Protein AF-A0A261Q941-F1 (afdb_monomer)

Foldseek 3Di:
DPDLDDLVPDDLVRLVVVLVVVVVVVVVLVVVLVVLLVVQVVCCVPPHNPSNVVSVVVSVVVVVVVVVSSVVSVVVNVVVVVVD

Solvent-accessible surface area (backbone atoms only — not comparable to full-atom values): 4885 Å² total; per-residue (Å²): 135,85,80,78,80,68,65,85,82,50,54,75,70,54,49,54,52,49,50,53,52,52,57,58,46,50,55,57,52,50,52,54,52,53,52,51,49,52,52,24,56,54,38,34,78,75,77,44,66,63,65,35,53,54,51,52,54,53,51,49,57,54,52,56,56,54,50,52,58,53,49,54,50,52,50,54,55,49,58,64,61,74,76,110

Secondary structure (DSSP, 8-state):
------STTS-HHHHHHHHHHHHHHHHHHHHHHHHHHHHHHHHHHHH-THHHHHHHHHHHHHHHHHHHHHHHHHHHHHHHHTT-

Mean predicted aligned error: 10.0 Å

Structure (mmCIF, N/CA/C/O backbone):
data_AF-A0A261Q941-F1
#
_entry.id   AF-A0A261Q941-F1
#
loop_
_atom_site.group_PDB
_atom_site.id
_atom_site.type_symbol
_atom_site.label_atom_id
_atom_site.label_alt_id
_atom_site.label_comp_id
_atom_site.label_asym_id
_atom_site.label_entity_id
_atom_site.label_seq_id
_atom_site.pdbx_PDB_ins_code
_atom_site.Cartn_x
_atom_site.Cartn_y
_atom_site.Cartn_z
_atom_site.occupancy
_atom_site.B_iso_or_equiv
_atom_site.auth_seq_id
_atom_site.auth_comp_id
_atom_site.auth_asym_id
_atom_site.auth_atom_id
_atom_site.pdbx_PDB_model_num
ATOM 1 N N . MET A 1 1 ? -14.786 -16.811 -7.073 1.00 35.47 1 MET A N 1
ATOM 2 C CA . MET A 1 1 ? -15.706 -15.865 -6.411 1.00 35.47 1 MET A CA 1
ATOM 3 C C . MET A 1 1 ? -14.978 -15.281 -5.211 1.00 35.47 1 MET A C 1
ATOM 5 O O . MET A 1 1 ? -14.797 -15.997 -4.237 1.00 35.47 1 MET A O 1
ATOM 9 N N . LEU A 1 2 ? -14.435 -14.062 -5.312 1.00 42.88 2 LEU A N 1
ATOM 10 C CA . LEU A 1 2 ? -13.863 -13.390 -4.138 1.00 42.88 2 LEU A CA 1
ATOM 11 C C . LEU A 1 2 ? -15.035 -12.783 -3.366 1.00 42.88 2 LEU A C 1
ATOM 13 O O . LEU A 1 2 ? -15.740 -11.938 -3.908 1.00 42.88 2 LEU A O 1
ATOM 17 N N . SER A 1 3 ? -15.274 -13.303 -2.164 1.00 49.88 3 SER A N 1
ATOM 18 C CA . SER A 1 3 ? -16.347 -12.884 -1.263 1.00 49.88 3 SER A CA 1
ATOM 19 C C . SER A 1 3 ? -16.255 -11.378 -1.005 1.00 49.88 3 SER A C 1
ATOM 21 O O . SER A 1 3 ? -15.274 -10.922 -0.416 1.00 49.88 3 SER A O 1
ATOM 23 N N . SER A 1 4 ? -17.238 -10.607 -1.477 1.00 61.50 4 SER A N 1
ATOM 24 C CA . SER A 1 4 ? -17.398 -9.200 -1.111 1.00 61.50 4 SER A CA 1
ATOM 25 C C . SER A 1 4 ? -17.661 -9.143 0.387 1.00 61.50 4 SER A C 1
ATOM 27 O O . SER A 1 4 ? -18.653 -9.702 0.860 1.00 61.50 4 SER A O 1
ATOM 29 N N . LYS A 1 5 ? -16.751 -8.529 1.140 1.00 69.38 5 LYS A N 1
ATOM 30 C CA . LYS A 1 5 ? -16.865 -8.464 2.595 1.00 69.38 5 LYS A CA 1
ATOM 31 C C . LYS A 1 5 ? -18.102 -7.643 2.964 1.00 69.38 5 LYS A C 1
ATOM 33 O O . LYS A 1 5 ? -18.177 -6.469 2.611 1.00 69.38 5 LYS A O 1
ATOM 38 N N . ASP A 1 6 ? -19.066 -8.261 3.641 1.00 78.31 6 ASP A N 1
ATOM 39 C CA . ASP A 1 6 ? -20.257 -7.556 4.107 1.00 78.31 6 ASP A CA 1
ATOM 40 C C . ASP A 1 6 ? -19.941 -6.824 5.416 1.00 78.31 6 ASP A C 1
ATOM 42 O O . ASP A 1 6 ? -19.832 -7.416 6.490 1.00 78.31 6 ASP A O 1
ATOM 46 N N . TYR A 1 7 ? -19.730 -5.515 5.309 1.00 77.75 7 TYR A N 1
ATOM 47 C CA . TYR A 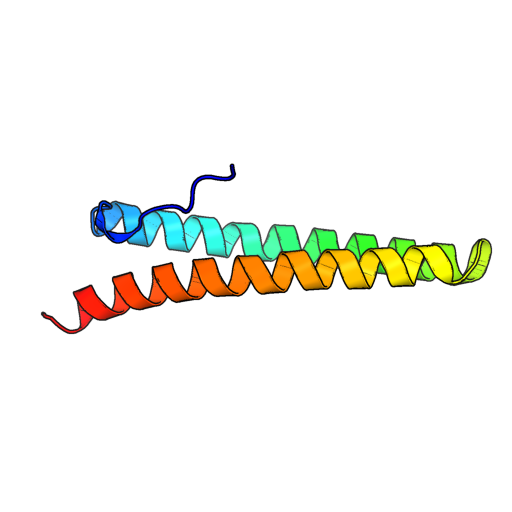1 7 ? -19.433 -4.657 6.452 1.00 77.75 7 TYR A CA 1
ATOM 48 C C . TYR A 1 7 ? -20.678 -4.369 7.306 1.00 77.75 7 TYR A C 1
ATOM 50 O O . TYR A 1 7 ? -20.539 -3.964 8.461 1.00 77.75 7 TYR A O 1
ATOM 58 N N . ALA A 1 8 ? -21.893 -4.612 6.795 1.00 77.69 8 ALA A N 1
ATOM 59 C CA . ALA A 1 8 ? -23.124 -4.369 7.544 1.00 77.69 8 ALA A CA 1
ATOM 60 C C . ALA A 1 8 ? -23.274 -5.334 8.732 1.00 77.69 8 ALA A C 1
ATOM 62 O O . ALA A 1 8 ? -23.820 -4.952 9.770 1.00 77.69 8 ALA A O 1
ATOM 63 N N . THR A 1 9 ? -22.733 -6.549 8.622 1.00 83.19 9 THR A N 1
ATOM 64 C CA . THR A 1 9 ? -22.804 -7.576 9.671 1.00 83.19 9 THR A CA 1
ATOM 65 C C . THR A 1 9 ? -21.730 -7.435 10.752 1.00 83.19 9 THR A C 1
ATOM 67 O O . THR A 1 9 ? -21.788 -8.150 11.747 1.00 83.19 9 THR A O 1
ATOM 70 N N . MET A 1 10 ? -20.743 -6.546 10.579 1.00 83.31 10 MET A N 1
ATOM 71 C CA . MET A 1 10 ? -19.653 -6.348 11.546 1.00 83.31 10 MET A CA 1
ATOM 72 C C . MET A 1 10 ? -20.079 -5.410 12.686 1.00 83.31 10 MET A C 1
ATOM 74 O O . MET A 1 10 ? -20.837 -4.453 12.491 1.00 83.31 10 MET A O 1
ATOM 78 N N . THR A 1 11 ? -19.571 -5.655 13.891 1.00 85.81 11 THR A N 1
ATOM 79 C CA . THR A 1 11 ? -19.736 -4.762 15.050 1.00 85.81 11 THR A CA 1
ATOM 80 C C . THR A 1 11 ? -18.863 -3.504 14.916 1.00 85.81 11 THR A C 1
ATOM 82 O O . THR A 1 11 ? -17.952 -3.442 14.089 1.00 85.81 11 THR A O 1
ATOM 85 N N . ARG A 1 12 ? -19.119 -2.456 15.719 1.00 80.69 12 ARG A N 1
ATOM 86 C CA . ARG A 1 12 ? -18.344 -1.196 15.631 1.00 80.69 12 ARG A CA 1
ATOM 87 C C . ARG A 1 12 ? -16.847 -1.404 15.883 1.00 80.69 12 ARG A C 1
ATOM 89 O O . ARG A 1 12 ? -16.031 -0.814 15.183 1.00 80.69 12 ARG A O 1
ATOM 96 N N . GLU A 1 13 ? -16.492 -2.244 16.849 1.00 83.31 13 GLU A N 1
ATOM 97 C CA . GLU A 1 13 ? -15.094 -2.546 17.184 1.00 83.31 13 GLU A CA 1
ATOM 98 C C . GLU A 1 13 ? -14.388 -3.292 16.043 1.00 83.31 13 GLU A C 1
ATOM 100 O O . GLU A 1 13 ? -13.243 -2.986 15.699 1.00 83.31 13 GLU A O 1
ATOM 105 N N . GLU A 1 14 ? -15.097 -4.215 15.392 1.00 83.06 14 GLU A N 1
ATOM 106 C CA . GLU A 1 14 ? -14.595 -4.950 14.231 1.00 83.06 14 GLU A CA 1
ATOM 107 C C . GLU A 1 14 ? -14.389 -4.043 13.009 1.00 83.06 14 GLU A C 1
ATOM 109 O O . GLU A 1 14 ? -13.385 -4.191 12.310 1.00 83.06 14 GLU A O 1
ATOM 114 N N . LEU A 1 15 ? -15.280 -3.072 12.773 1.00 84.00 15 LEU A N 1
ATOM 115 C CA . LEU A 1 15 ? -15.139 -2.095 11.685 1.00 84.00 15 LEU A CA 1
ATOM 116 C C . LEU A 1 15 ? -13.883 -1.223 11.851 1.00 84.00 15 LEU A C 1
ATOM 118 O O . LEU A 1 15 ? -13.121 -1.052 10.899 1.00 84.00 15 LEU A O 1
ATOM 122 N N . VAL A 1 16 ? -13.626 -0.722 13.064 1.00 84.19 16 VAL A N 1
ATOM 123 C CA . VAL A 1 16 ? -12.441 0.105 13.368 1.00 84.19 16 VAL A CA 1
ATOM 124 C C . VAL A 1 16 ? -11.146 -0.709 13.257 1.00 84.19 16 VAL A C 1
ATOM 126 O O . VAL A 1 16 ? -10.134 -0.231 12.735 1.00 84.19 16 VAL A O 1
ATOM 129 N N . SER A 1 17 ? -11.166 -1.964 13.713 1.00 85.56 17 SER A N 1
ATOM 130 C CA . SER A 1 17 ? -10.033 -2.886 13.569 1.00 85.56 17 SER A CA 1
ATOM 131 C C . SER A 1 17 ? -9.712 -3.169 12.095 1.00 85.56 17 SER A C 1
ATOM 133 O O . SER A 1 17 ? -8.545 -3.142 11.683 1.00 85.56 17 SER A O 1
ATOM 135 N N . GLU A 1 18 ? -10.741 -3.376 11.270 1.00 83.44 18 GLU A N 1
ATOM 136 C CA . GLU A 1 18 ? -10.574 -3.624 9.840 1.00 83.44 18 GLU A CA 1
ATOM 137 C C . GLU A 1 18 ? -10.063 -2.381 9.094 1.00 83.44 18 GLU A C 1
ATOM 139 O O . GLU A 1 18 ? -9.160 -2.500 8.262 1.00 83.44 18 GLU A O 1
ATOM 144 N N . GLU A 1 19 ? -10.548 -1.184 9.437 1.00 82.44 19 GLU A N 1
ATOM 145 C CA . GLU A 1 19 ? -10.033 0.078 8.893 1.00 82.44 19 GLU A CA 1
ATOM 146 C C . GLU A 1 19 ? -8.535 0.242 9.183 1.00 82.44 19 GLU A C 1
ATOM 148 O O . GLU A 1 19 ? -7.741 0.525 8.279 1.00 82.44 19 GLU A O 1
ATOM 153 N N . LYS A 1 20 ? -8.114 -0.004 10.431 1.00 84.12 20 LYS A N 1
ATOM 154 C CA . LYS A 1 20 ? -6.699 0.059 10.822 1.00 84.12 20 LYS A CA 1
ATOM 155 C C . LYS A 1 20 ? -5.856 -0.940 10.030 1.00 84.12 20 LYS A C 1
ATOM 157 O O . LYS A 1 20 ? -4.779 -0.592 9.549 1.00 84.12 20 LYS A O 1
ATOM 162 N N . LYS A 1 21 ? -6.360 -2.160 9.838 1.00 84.00 21 LYS A N 1
ATOM 163 C CA . LYS A 1 21 ? -5.697 -3.208 9.051 1.00 84.00 21 LYS A CA 1
ATOM 164 C C . LYS A 1 21 ? -5.540 -2.814 7.582 1.00 84.00 21 LYS A C 1
AT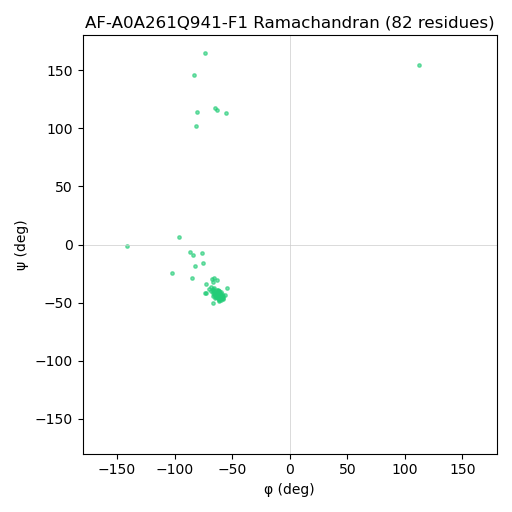OM 166 O O . LYS A 1 21 ? -4.474 -3.032 7.003 1.00 84.00 21 LYS A O 1
ATOM 171 N N . ILE A 1 22 ? -6.572 -2.232 6.976 1.00 81.75 22 ILE A N 1
ATOM 172 C CA . ILE A 1 22 ? -6.530 -1.731 5.597 1.00 81.75 22 ILE A CA 1
ATOM 173 C C . ILE A 1 22 ? -5.536 -0.567 5.479 1.00 81.75 22 ILE A C 1
ATOM 175 O O . ILE A 1 22 ? -4.709 -0.559 4.565 1.00 81.75 22 ILE A O 1
ATOM 179 N N . ASN A 1 23 ? -5.538 0.364 6.434 1.00 80.06 23 ASN A N 1
ATOM 180 C CA . ASN A 1 23 ? -4.586 1.475 6.467 1.00 80.06 23 ASN A CA 1
ATOM 181 C C . ASN A 1 23 ? -3.135 1.002 6.631 1.00 80.06 23 ASN A C 1
ATOM 183 O O . ASN A 1 23 ? -2.253 1.500 5.933 1.00 80.06 23 ASN A O 1
ATOM 187 N N . SER A 1 24 ? -2.870 -0.000 7.472 1.00 80.88 24 SER A N 1
ATOM 188 C CA . SER A 1 24 ? -1.530 -0.592 7.583 1.00 80.88 24 SER A CA 1
ATOM 189 C C . SER A 1 24 ? -1.082 -1.257 6.278 1.00 80.88 24 SER A C 1
ATOM 191 O O . SER A 1 24 ? 0.068 -1.100 5.871 1.00 80.88 24 SER A O 1
ATOM 193 N N . LYS A 1 25 ? -1.993 -1.938 5.568 1.00 81.69 25 LYS A N 1
ATOM 194 C CA . LYS A 1 25 ? -1.695 -2.527 4.252 1.00 81.69 25 LYS A CA 1
ATOM 195 C C . LYS A 1 25 ? -1.398 -1.475 3.187 1.00 81.69 25 LYS A C 1
ATOM 197 O O . LYS A 1 25 ? -0.621 -1.759 2.284 1.00 81.69 25 LYS A O 1
ATOM 202 N N . LYS A 1 26 ? -1.955 -0.265 3.299 1.00 80.25 26 LYS A N 1
ATOM 203 C CA . LYS A 1 26 ? -1.744 0.826 2.335 1.00 80.25 26 LYS A CA 1
ATOM 204 C C . LYS A 1 26 ? -0.262 1.154 2.144 1.00 80.25 26 LYS A C 1
ATOM 206 O O . LYS A 1 26 ? 0.180 1.303 1.008 1.00 80.25 26 LYS A O 1
ATOM 211 N N . ILE A 1 27 ? 0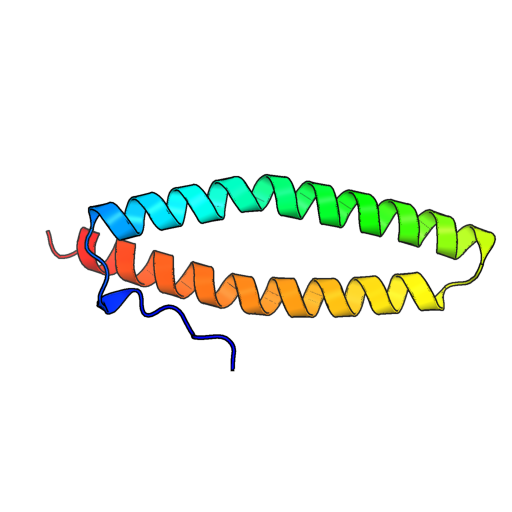.507 1.214 3.235 1.00 85.25 27 ILE A N 1
ATOM 212 C CA . ILE A 1 27 ? 1.954 1.484 3.189 1.00 85.25 27 ILE A CA 1
ATOM 213 C C . ILE A 1 27 ? 2.683 0.331 2.503 1.00 85.25 27 ILE A C 1
ATOM 215 O O . ILE A 1 27 ? 3.441 0.552 1.561 1.00 85.25 27 ILE A O 1
ATOM 219 N N . THR A 1 28 ? 2.418 -0.906 2.926 1.00 84.94 28 THR A N 1
ATOM 220 C CA . THR A 1 28 ? 3.031 -2.097 2.328 1.00 84.94 28 THR A CA 1
ATOM 221 C C . THR A 1 28 ? 2.731 -2.183 0.830 1.00 84.94 28 THR A C 1
ATOM 223 O O . THR A 1 28 ? 3.644 -2.366 0.029 1.00 84.94 28 THR A O 1
ATOM 226 N N . THR A 1 29 ? 1.476 -1.975 0.425 1.00 81.62 29 THR A N 1
ATOM 227 C CA . THR A 1 29 ? 1.067 -1.955 -0.984 1.00 81.62 29 THR A CA 1
ATOM 228 C C . THR A 1 29 ? 1.757 -0.835 -1.764 1.00 81.62 29 THR A C 1
ATOM 230 O O . THR A 1 29 ? 2.216 -1.083 -2.876 1.00 81.62 29 THR A O 1
ATOM 233 N N . ALA A 1 30 ? 1.895 0.367 -1.196 1.00 83.94 30 ALA A N 1
ATOM 234 C CA . ALA A 1 30 ? 2.604 1.470 -1.844 1.00 83.94 30 ALA A CA 1
ATOM 235 C C . ALA A 1 30 ? 4.088 1.144 -2.092 1.00 83.94 30 ALA A C 1
ATOM 237 O O . ALA A 1 30 ? 4.598 1.414 -3.179 1.00 83.94 30 ALA A O 1
ATOM 238 N N . VAL A 1 31 ? 4.759 0.500 -1.129 1.00 91.12 31 VAL A N 1
ATOM 239 C CA . VAL A 1 31 ? 6.145 0.027 -1.292 1.00 91.12 31 VAL A CA 1
ATOM 240 C C . VAL A 1 31 ? 6.241 -1.002 -2.420 1.00 91.12 31 VAL A C 1
ATOM 242 O O . VAL A 1 31 ? 7.092 -0.862 -3.297 1.00 91.12 31 VAL A O 1
ATOM 245 N N . TYR A 1 32 ? 5.342 -1.992 -2.457 1.00 86.31 32 TYR A N 1
ATOM 246 C CA . TYR A 1 32 ? 5.309 -2.983 -3.539 1.00 86.31 32 TYR A CA 1
ATOM 247 C C . TYR A 1 32 ? 5.111 -2.341 -4.915 1.00 86.31 32 TYR A C 1
ATOM 249 O O . TYR A 1 32 ? 5.820 -2.691 -5.858 1.00 86.31 32 TYR A O 1
ATOM 257 N N . ILE A 1 33 ? 4.193 -1.378 -5.033 1.00 84.88 33 ILE A N 1
ATOM 258 C CA . ILE A 1 33 ? 3.967 -0.644 -6.285 1.00 84.88 33 ILE A CA 1
ATOM 259 C C . ILE A 1 33 ? 5.234 0.120 -6.694 1.00 84.88 33 ILE A C 1
ATOM 261 O O . ILE A 1 33 ? 5.639 0.036 -7.851 1.00 84.88 33 ILE A O 1
ATOM 265 N N . GLY A 1 34 ? 5.902 0.805 -5.760 1.00 85.50 34 GLY A N 1
ATOM 266 C CA . GLY A 1 34 ? 7.159 1.510 -6.031 1.00 85.50 34 GLY A CA 1
ATOM 267 C C . GLY A 1 34 ? 8.263 0.587 -6.559 1.00 85.50 34 GLY A C 1
ATOM 268 O O . GLY A 1 34 ? 8.927 0.917 -7.542 1.00 85.50 34 GLY A O 1
ATOM 269 N N . VAL A 1 35 ? 8.411 -0.606 -5.970 1.00 88.81 35 VAL A N 1
ATOM 270 C CA . VAL A 1 35 ? 9.364 -1.627 -6.440 1.00 88.81 35 VAL A CA 1
ATOM 271 C C . VAL A 1 35 ? 9.009 -2.113 -7.847 1.00 88.81 35 VAL A C 1
ATOM 273 O O . VAL A 1 35 ? 9.888 -2.186 -8.706 1.00 88.81 35 VAL A O 1
ATOM 276 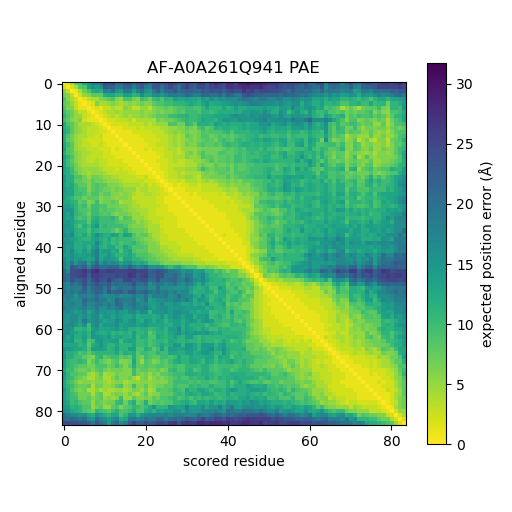N N . LEU A 1 36 ? 7.732 -2.403 -8.117 1.00 82.94 36 LEU A N 1
ATOM 277 C CA . LEU A 1 36 ? 7.280 -2.839 -9.443 1.00 82.94 36 LEU A CA 1
ATOM 278 C C . LEU A 1 36 ? 7.508 -1.765 -10.512 1.00 82.94 36 LEU A C 1
ATOM 280 O O . LEU A 1 36 ? 7.939 -2.099 -11.614 1.00 82.94 36 LEU A O 1
ATOM 284 N N . ILE A 1 37 ? 7.286 -0.488 -10.185 1.00 81.81 37 ILE A N 1
ATOM 285 C CA . ILE A 1 37 ? 7.600 0.637 -11.076 1.00 81.81 37 ILE A CA 1
ATOM 286 C C . ILE A 1 37 ? 9.109 0.704 -11.339 1.00 81.81 37 ILE A C 1
ATOM 288 O O . ILE A 1 37 ? 9.515 0.848 -12.489 1.00 81.81 37 ILE A O 1
ATOM 292 N N . GLY A 1 38 ? 9.950 0.543 -10.313 1.00 81.56 38 GLY A N 1
ATOM 293 C CA . GLY A 1 38 ? 11.407 0.512 -10.477 1.00 81.56 38 GLY A CA 1
ATOM 294 C C . GLY A 1 38 ? 11.876 -0.610 -11.411 1.00 81.56 38 GLY A C 1
ATOM 295 O O . GLY A 1 38 ? 12.655 -0.367 -12.334 1.00 81.56 38 GLY A O 1
ATOM 296 N N . ILE A 1 39 ? 11.342 -1.824 -11.230 1.00 81.56 39 ILE A N 1
ATOM 297 C CA . ILE A 1 39 ? 11.612 -2.977 -12.106 1.00 81.56 39 ILE A CA 1
ATOM 298 C C . ILE A 1 39 ? 11.117 -2.703 -13.527 1.00 81.56 3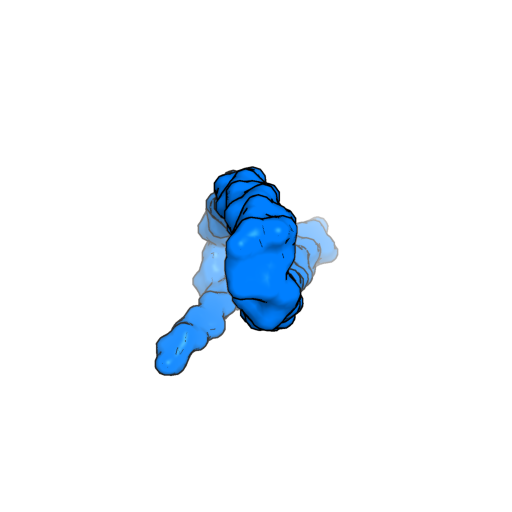9 ILE A C 1
ATOM 300 O O . ILE A 1 39 ? 11.818 -3.012 -14.490 1.00 81.56 39 ILE A O 1
ATOM 304 N N . ALA A 1 40 ? 9.935 -2.106 -13.670 1.00 72.50 40 ALA A N 1
ATOM 305 C CA . ALA A 1 40 ? 9.371 -1.745 -14.960 1.00 72.50 40 ALA A CA 1
ATOM 306 C C . ALA A 1 40 ? 10.271 -0.742 -15.700 1.00 72.50 40 ALA A C 1
ATOM 308 O O . ALA A 1 40 ? 10.630 -0.990 -16.846 1.00 72.50 40 ALA A O 1
ATOM 309 N N . VAL A 1 41 ? 10.718 0.337 -15.050 1.00 78.00 41 VAL A N 1
ATOM 310 C CA . VAL A 1 41 ? 11.639 1.316 -15.657 1.00 78.00 41 VAL A CA 1
ATOM 311 C C . VAL A 1 41 ? 12.961 0.654 -16.057 1.00 78.00 41 VAL A C 1
ATOM 313 O O . VAL A 1 41 ? 13.417 0.830 -17.186 1.00 78.00 41 VAL A O 1
ATOM 316 N N . TYR A 1 42 ? 13.544 -0.176 -15.185 1.00 78.81 42 TYR A N 1
ATOM 317 C CA . TYR A 1 42 ? 14.768 -0.919 -15.499 1.00 78.81 42 TYR A CA 1
ATOM 318 C C . TYR A 1 42 ? 14.585 -1.862 -16.700 1.00 78.81 42 TYR A C 1
ATOM 320 O O . TYR A 1 42 ? 15.427 -1.908 -17.599 1.00 78.81 42 TYR A O 1
ATOM 328 N N . ALA A 1 43 ? 13.467 -2.589 -16.755 1.00 74.31 43 ALA A N 1
ATOM 329 C CA . ALA A 1 43 ? 13.144 -3.490 -17.856 1.00 74.31 43 ALA A CA 1
ATOM 330 C C . ALA A 1 43 ? 12.856 -2.738 -19.166 1.00 74.31 43 ALA A C 1
ATOM 332 O O . ALA A 1 43 ? 13.265 -3.209 -20.224 1.00 74.31 43 ALA A O 1
ATOM 333 N N . ALA A 1 44 ? 12.218 -1.564 -19.109 1.00 73.12 44 ALA A N 1
ATOM 334 C CA . ALA A 1 44 ? 11.934 -0.733 -20.279 1.00 73.12 44 ALA A CA 1
ATOM 335 C C . ALA A 1 44 ? 13.221 -0.329 -21.008 1.00 73.12 44 ALA A C 1
ATOM 337 O O . ALA A 1 44 ? 13.292 -0.426 -22.232 1.00 73.12 44 ALA A O 1
ATOM 338 N N . ILE A 1 45 ? 14.237 0.074 -20.237 1.00 77.19 45 ILE A N 1
ATOM 339 C CA . ILE A 1 45 ? 15.530 0.540 -20.752 1.00 77.19 45 ILE A CA 1
ATOM 340 C C . ILE A 1 45 ? 16.366 -0.631 -21.297 1.00 77.19 45 ILE A C 1
ATOM 342 O O . ILE A 1 45 ? 17.080 -0.460 -22.279 1.00 77.19 45 ILE A O 1
ATOM 346 N N . ASN A 1 46 ? 16.267 -1.824 -20.694 1.00 72.44 46 ASN A N 1
ATOM 347 C CA . ASN A 1 46 ? 17.147 -2.957 -21.019 1.00 72.44 46 ASN A CA 1
ATOM 348 C C . ASN A 1 46 ? 16.525 -4.043 -21.924 1.00 72.44 46 ASN A C 1
ATOM 350 O O . ASN A 1 46 ? 17.268 -4.798 -22.547 1.00 72.44 46 ASN A O 1
ATOM 354 N N . LYS A 1 47 ? 15.191 -4.198 -21.963 1.00 64.75 47 LYS A N 1
ATOM 355 C CA . LYS A 1 47 ? 14.495 -5.346 -22.597 1.00 64.75 47 LYS A CA 1
ATOM 356 C C . LYS A 1 47 ? 13.192 -5.004 -23.351 1.00 64.75 47 LYS A C 1
ATOM 358 O O . LYS A 1 47 ? 12.611 -5.906 -23.951 1.00 64.75 47 LYS A O 1
ATOM 363 N N . GLY A 1 48 ? 12.747 -3.740 -23.377 1.00 65.69 48 GLY A N 1
ATOM 364 C CA . GLY A 1 48 ? 11.609 -3.263 -24.186 1.00 65.69 48 GLY A CA 1
ATOM 365 C C . GLY A 1 48 ? 10.355 -2.826 -23.401 1.00 65.69 48 GLY A C 1
ATOM 366 O O . GLY A 1 48 ? 10.094 -3.270 -22.285 1.00 65.69 48 GLY A O 1
ATOM 367 N N . PHE A 1 49 ? 9.559 -1.939 -24.014 1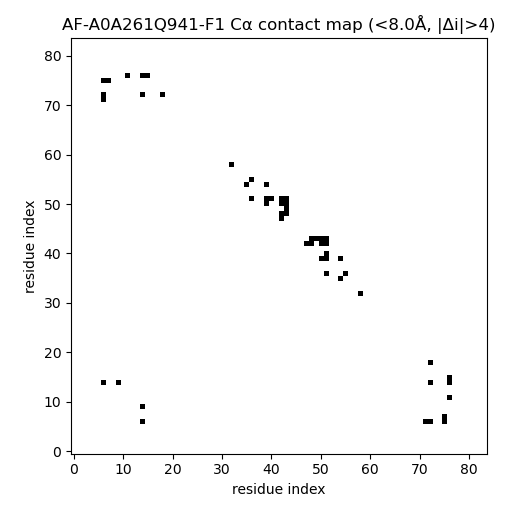.00 69.06 49 PHE A N 1
ATOM 368 C CA . PHE A 1 49 ? 8.494 -1.115 -23.399 1.00 69.06 49 PHE A CA 1
ATOM 369 C C . PHE A 1 49 ? 7.165 -1.836 -23.068 1.00 69.06 49 PHE A C 1
ATOM 371 O O . PHE A 1 49 ? 6.298 -1.267 -22.411 1.00 69.06 49 PHE A O 1
ATOM 378 N N . LEU A 1 50 ? 6.984 -3.098 -23.472 1.00 72.50 50 LEU A N 1
ATOM 379 C CA . LEU A 1 50 ? 5.714 -3.835 -23.313 1.00 72.50 50 LEU A CA 1
ATOM 380 C C . LEU A 1 50 ? 5.421 -4.285 -21.870 1.00 72.50 50 LEU A C 1
ATOM 382 O O . LEU A 1 50 ? 4.293 -4.165 -21.394 1.00 72.50 50 LEU A O 1
ATOM 386 N N . LEU A 1 51 ? 6.436 -4.780 -21.157 1.00 72.56 51 LEU A N 1
ATOM 387 C CA . LEU A 1 51 ? 6.299 -5.281 -19.782 1.00 72.56 51 LEU A CA 1
ATOM 388 C C . LEU A 1 51 ? 5.873 -4.188 -18.766 1.00 72.56 51 LEU A C 1
ATOM 390 O O . LEU A 1 51 ? 4.964 -4.441 -17.973 1.00 72.56 51 LEU A O 1
ATOM 394 N N . PRO A 1 52 ? 6.447 -2.965 -18.808 1.00 73.88 52 PRO A N 1
ATOM 395 C CA . PRO A 1 52 ? 6.015 -1.829 -17.987 1.00 73.88 52 PRO A CA 1
ATOM 396 C C . PRO A 1 52 ? 4.547 -1.450 -18.177 1.00 73.88 52 PRO A C 1
ATOM 398 O O . PRO A 1 52 ? 3.836 -1.208 -17.204 1.00 73.88 52 PRO A O 1
ATOM 401 N N . VAL A 1 53 ? 4.082 -1.412 -19.429 1.00 77.88 53 VAL A N 1
ATOM 402 C CA . VAL A 1 53 ? 2.717 -0.989 -19.770 1.00 77.88 53 VAL A CA 1
ATOM 403 C C . VAL A 1 53 ? 1.697 -1.978 -19.212 1.00 77.88 53 VAL A C 1
ATOM 405 O O . VAL A 1 53 ? 0.721 -1.569 -18.585 1.00 77.88 53 VAL A O 1
ATOM 408 N N . ILE A 1 54 ? 1.956 -3.281 -19.351 1.00 79.75 54 ILE A N 1
ATOM 409 C CA . ILE A 1 54 ? 1.094 -4.333 -18.795 1.00 79.75 54 ILE A CA 1
ATOM 410 C C . ILE A 1 54 ? 1.046 -4.247 -17.261 1.00 79.75 54 ILE A C 1
ATOM 412 O O . ILE A 1 54 ? -0.034 -4.324 -16.673 1.00 79.75 54 ILE A O 1
ATOM 416 N N . LEU A 1 55 ? 2.192 -4.024 -16.606 1.00 78.75 55 LEU A N 1
ATOM 417 C CA . LEU A 1 55 ? 2.270 -3.859 -15.149 1.00 78.75 55 LEU A CA 1
ATOM 418 C C . LEU A 1 55 ? 1.475 -2.647 -14.646 1.00 78.75 55 LEU A C 1
ATOM 420 O O . LEU A 1 55 ? 0.778 -2.759 -13.635 1.00 78.75 55 LEU A O 1
ATOM 4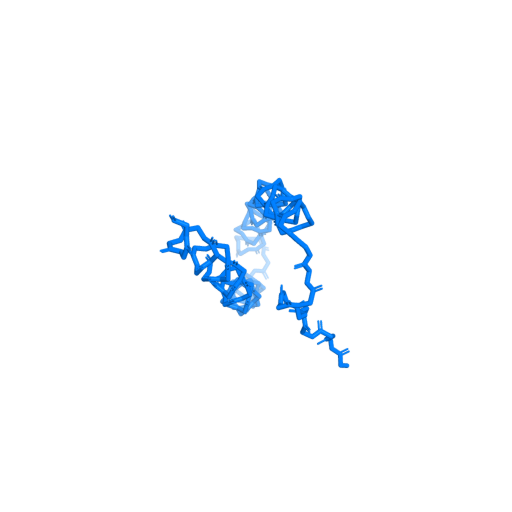24 N N . ILE A 1 56 ? 1.543 -1.510 -15.346 1.00 81.00 56 ILE A N 1
ATOM 425 C CA . ILE A 1 56 ? 0.779 -0.304 -14.993 1.00 81.00 56 ILE A CA 1
ATOM 426 C C . ILE A 1 56 ? -0.724 -0.554 -15.137 1.00 81.00 56 ILE A C 1
ATOM 428 O O . ILE A 1 56 ? -1.478 -0.237 -14.217 1.00 81.00 56 ILE A O 1
ATOM 432 N N . VAL A 1 57 ? -1.165 -1.167 -16.241 1.00 84.88 57 VAL A N 1
ATOM 433 C CA . VAL A 1 57 ? -2.589 -1.461 -16.477 1.00 84.88 57 VAL A CA 1
ATOM 434 C C . VAL A 1 57 ? -3.143 -2.411 -15.410 1.00 84.88 57 VAL A C 1
ATOM 436 O O . VAL A 1 57 ? -4.199 -2.143 -14.837 1.00 84.88 57 VAL A O 1
ATOM 439 N N . ILE A 1 58 ? -2.418 -3.483 -15.077 1.00 83.62 58 ILE A N 1
ATOM 440 C CA . ILE A 1 58 ? -2.838 -4.430 -14.030 1.00 83.62 58 ILE A CA 1
ATOM 441 C C . ILE A 1 58 ? -2.880 -3.746 -12.657 1.00 83.62 58 ILE A C 1
ATOM 443 O O . ILE A 1 58 ? -3.858 -3.897 -11.923 1.00 83.62 58 ILE A O 1
ATOM 447 N N . SER A 1 59 ? -1.857 -2.954 -12.321 1.00 77.25 59 SER A N 1
ATOM 448 C CA . SER A 1 59 ? -1.802 -2.220 -11.049 1.00 77.25 59 SER A CA 1
ATOM 449 C C . SER A 1 59 ? -2.963 -1.231 -10.915 1.00 77.25 59 SER A C 1
ATOM 451 O O . SER A 1 59 ? -3.566 -1.128 -9.846 1.00 77.25 59 SER A O 1
ATOM 453 N N . PHE A 1 60 ? -3.322 -0.547 -12.005 1.00 81.75 60 PHE A N 1
ATOM 454 C CA . PHE A 1 60 ? -4.451 0.378 -12.041 1.00 81.75 60 PHE A CA 1
ATOM 455 C C . PHE A 1 60 ? -5.793 -0.334 -11.812 1.00 81.75 60 PHE A C 1
ATOM 457 O O . PHE A 1 60 ? -6.588 0.114 -10.986 1.00 81.75 60 PHE A O 1
ATOM 464 N N . LEU A 1 61 ? -6.027 -1.478 -12.467 1.00 81.56 61 LEU A N 1
ATOM 465 C CA . LEU A 1 61 ? -7.257 -2.262 -12.289 1.00 81.56 61 LEU A CA 1
ATOM 466 C C . LEU A 1 61 ? -7.422 -2.784 -10.853 1.00 81.56 61 LEU A C 1
ATOM 468 O O . LEU A 1 61 ? -8.526 -2.755 -10.306 1.00 81.56 61 LEU A O 1
ATOM 472 N N . ILE A 1 62 ? -6.332 -3.238 -10.227 1.00 79.19 62 ILE A N 1
ATOM 473 C CA . ILE A 1 62 ? -6.344 -3.693 -8.828 1.00 79.19 62 ILE A CA 1
ATOM 474 C C . ILE A 1 62 ? -6.617 -2.513 -7.884 1.00 79.19 62 ILE A C 1
ATOM 476 O O . ILE A 1 62 ? -7.443 -2.622 -6.977 1.00 79.19 62 ILE A O 1
ATOM 480 N N . GLY A 1 63 ? -5.961 -1.370 -8.114 1.00 76.56 63 GLY A N 1
ATOM 481 C CA . GLY A 1 63 ? -6.150 -0.161 -7.312 1.00 76.56 63 GLY A CA 1
ATOM 482 C C . GLY A 1 63 ? -7.578 0.386 -7.377 1.00 76.56 63 GLY A C 1
ATOM 483 O O . GLY A 1 63 ? -8.148 0.728 -6.341 1.00 76.56 63 GLY A O 1
ATOM 484 N N . TYR A 1 64 ? -8.178 0.409 -8.571 1.00 77.38 64 TYR A N 1
ATOM 485 C CA . TYR A 1 64 ? -9.549 0.881 -8.776 1.00 77.38 64 TYR A CA 1
ATOM 486 C C . TYR A 1 64 ? -10.563 0.064 -7.962 1.00 77.38 64 TYR A C 1
ATOM 488 O O . TYR A 1 64 ? -11.353 0.641 -7.216 1.00 77.38 64 TYR A O 1
ATOM 496 N N . ARG A 1 65 ? -10.475 -1.272 -8.005 1.00 73.50 65 ARG A N 1
ATOM 497 C CA . ARG A 1 65 ? -11.380 -2.166 -7.259 1.00 73.50 65 ARG A CA 1
ATOM 498 C C . ARG A 1 65 ? -11.209 -2.059 -5.742 1.00 73.50 65 ARG A C 1
ATOM 500 O O . ARG A 1 65 ? -12.200 -1.986 -5.023 1.00 73.50 65 ARG A O 1
ATOM 507 N N . ASN A 1 66 ? -9.969 -1.972 -5.254 1.00 71.69 66 ASN A N 1
ATOM 508 C CA . ASN A 1 66 ? -9.712 -1.765 -3.823 1.00 71.69 66 ASN A CA 1
ATOM 509 C C . ASN A 1 66 ? -10.266 -0.423 -3.322 1.00 71.69 66 ASN A C 1
ATOM 511 O O . ASN A 1 66 ? -10.653 -0.313 -2.161 1.00 71.69 66 ASN A O 1
ATOM 515 N N . SER A 1 67 ? -10.313 0.605 -4.175 1.00 73.12 67 SER A N 1
ATOM 516 C CA . SER A 1 67 ? -10.842 1.913 -3.781 1.00 73.12 67 SER A CA 1
ATOM 517 C C . SER A 1 67 ? -12.345 1.885 -3.483 1.00 73.12 67 SER A C 1
ATOM 519 O O . SER A 1 67 ? -12.794 2.605 -2.593 1.00 73.12 67 SER A O 1
ATOM 521 N N . GLU A 1 68 ? -13.115 1.034 -4.168 1.00 76.44 68 GLU A N 1
ATOM 522 C CA . GLU A 1 68 ? -14.553 0.885 -3.918 1.00 76.44 68 GLU A CA 1
ATOM 523 C C . GLU A 1 68 ? -14.838 0.153 -2.605 1.00 76.44 68 GLU A C 1
ATOM 525 O O . GLU A 1 68 ? -15.681 0.599 -1.828 1.00 76.44 68 GLU A O 1
ATOM 530 N N . GLU A 1 69 ? -14.087 -0.909 -2.294 1.00 77.19 69 GLU A N 1
ATOM 531 C CA . GLU A 1 69 ? -14.235 -1.610 -1.010 1.00 77.19 69 GLU A CA 1
ATOM 532 C C . GLU A 1 69 ? -13.932 -0.697 0.185 1.00 77.19 69 GLU A C 1
ATOM 534 O O . GLU A 1 69 ? -14.654 -0.722 1.183 1.00 77.19 69 GLU A O 1
ATOM 539 N N . ILE A 1 70 ? -12.902 0.150 0.073 1.00 78.88 70 ILE A N 1
ATOM 540 C CA . ILE A 1 70 ? -12.543 1.120 1.118 1.00 78.88 70 ILE A CA 1
ATOM 541 C C . ILE A 1 70 ? -13.642 2.174 1.290 1.00 78.88 70 ILE A C 1
ATOM 543 O O . ILE A 1 70 ? -13.974 2.530 2.421 1.00 78.88 70 ILE A O 1
ATOM 547 N N . LYS A 1 71 ? -14.233 2.653 0.187 1.00 81.88 71 LYS A N 1
ATOM 548 C CA . LYS A 1 71 ? -15.352 3.606 0.231 1.00 81.88 71 LYS A CA 1
ATOM 549 C C . LYS A 1 71 ? -16.575 3.013 0.925 1.00 81.88 71 LYS A C 1
ATOM 551 O O . LYS A 1 71 ? -17.174 3.696 1.749 1.00 81.88 71 LYS A O 1
ATOM 556 N N . ASN A 1 72 ? -16.912 1.754 0.644 1.00 81.56 72 ASN A N 1
ATOM 557 C CA . ASN A 1 72 ? -18.046 1.080 1.279 1.00 81.56 72 ASN A CA 1
ATOM 558 C C . ASN A 1 72 ? -17.836 0.899 2.790 1.00 81.56 72 ASN A C 1
ATOM 560 O O . ASN A 1 72 ? -18.746 1.176 3.570 1.00 81.56 72 ASN A O 1
ATOM 564 N N . LEU A 1 73 ? -16.627 0.514 3.215 1.00 81.31 73 LEU A N 1
ATOM 565 C CA . LEU A 1 73 ? -16.286 0.425 4.637 1.00 81.31 73 LEU A CA 1
ATOM 566 C C . LEU A 1 73 ? -16.389 1.794 5.335 1.00 81.31 73 LEU A C 1
ATOM 568 O O . LEU A 1 73 ? -17.002 1.899 6.396 1.00 81.31 73 LEU A O 1
ATOM 572 N N . GLN A 1 74 ? -15.829 2.853 4.738 1.00 81.31 74 GLN A N 1
ATOM 573 C CA . GLN A 1 74 ? -15.893 4.205 5.310 1.00 81.31 74 GLN A CA 1
ATOM 574 C C . GLN A 1 74 ? -17.319 4.761 5.357 1.00 81.31 74 GLN A C 1
ATOM 576 O O . GLN A 1 74 ? -17.683 5.426 6.327 1.00 81.31 74 GLN A O 1
ATOM 581 N N . ALA A 1 75 ? -18.136 4.485 4.339 1.00 84.75 75 ALA A N 1
ATOM 582 C CA . ALA A 1 75 ? -19.539 4.879 4.322 1.00 84.75 75 ALA A CA 1
ATOM 583 C C . ALA A 1 75 ? -20.311 4.244 5.489 1.00 84.75 75 ALA A C 1
ATOM 585 O O . ALA A 1 75 ? -21.072 4.938 6.162 1.00 84.75 75 ALA A O 1
ATOM 586 N N . GLU A 1 76 ? -20.066 2.963 5.781 1.00 81.62 76 GLU A N 1
ATOM 587 C CA . GLU A 1 76 ? -20.726 2.262 6.885 1.00 81.62 76 GLU A CA 1
ATOM 588 C C . GLU A 1 76 ? -20.249 2.748 8.266 1.00 81.62 76 GLU A C 1
ATOM 590 O O . GLU A 1 76 ? -21.068 2.927 9.171 1.00 81.62 76 GLU A O 1
ATOM 595 N N . ILE A 1 77 ? -18.953 3.044 8.426 1.00 81.56 77 ILE A N 1
ATOM 596 C CA . ILE A 1 77 ? -18.412 3.662 9.651 1.00 81.56 77 ILE A CA 1
ATOM 597 C C . ILE A 1 77 ? -19.044 5.042 9.881 1.00 81.56 77 ILE A C 1
ATOM 599 O O . ILE A 1 77 ? -19.530 5.324 10.979 1.00 81.56 77 ILE A O 1
ATOM 603 N N . ASN A 1 78 ? -19.093 5.886 8.845 1.00 82.56 78 ASN A N 1
ATOM 604 C CA . ASN A 1 78 ? -19.666 7.228 8.935 1.00 82.56 78 ASN A CA 1
ATOM 605 C C . ASN A 1 78 ? -21.162 7.187 9.246 1.00 82.56 78 ASN A C 1
ATOM 607 O O . ASN A 1 78 ? -21.597 7.888 10.154 1.00 82.56 78 ASN A O 1
ATOM 611 N N . ARG A 1 79 ? -21.930 6.317 8.574 1.00 83.19 79 ARG A N 1
ATOM 612 C CA . ARG A 1 79 ? -23.370 6.136 8.814 1.00 83.19 79 ARG A CA 1
ATOM 613 C C . ARG A 1 79 ? -23.683 5.823 10.277 1.00 83.19 79 ARG A C 1
ATOM 615 O O . ARG A 1 79 ? -24.687 6.292 10.795 1.00 83.19 79 ARG A O 1
ATOM 622 N N . ARG A 1 80 ? -22.844 5.035 10.954 1.00 78.88 80 ARG A N 1
ATOM 623 C CA . ARG A 1 80 ? -23.036 4.686 12.374 1.00 78.88 80 ARG A CA 1
ATOM 624 C C . ARG A 1 80 ? -22.527 5.758 13.338 1.00 78.88 80 ARG A C 1
ATOM 626 O O . ARG A 1 80 ? -22.925 5.742 14.497 1.00 78.88 80 ARG A O 1
ATOM 633 N N . ASN A 1 81 ? -21.663 6.664 12.882 1.00 73.38 81 ASN A N 1
ATOM 634 C CA . ASN A 1 81 ? -21.177 7.791 13.678 1.00 73.38 81 ASN A CA 1
ATOM 635 C C . ASN A 1 81 ? -22.127 9.000 13.642 1.00 73.38 81 ASN A C 1
ATOM 637 O O . ASN A 1 81 ? -22.156 9.736 14.617 1.00 73.38 81 ASN A O 1
ATOM 641 N N . THR A 1 82 ? -22.901 9.204 12.569 1.00 65.00 82 THR A N 1
ATOM 642 C CA . THR A 1 82 ? -23.891 10.300 12.459 1.00 65.00 82 THR A CA 1
ATOM 643 C C . THR A 1 82 ? -25.276 9.982 13.031 1.00 65.00 82 THR A C 1
ATOM 645 O O . THR A 1 82 ? -26.123 10.867 13.066 1.00 65.00 82 THR A O 1
ATOM 648 N N . VAL A 1 8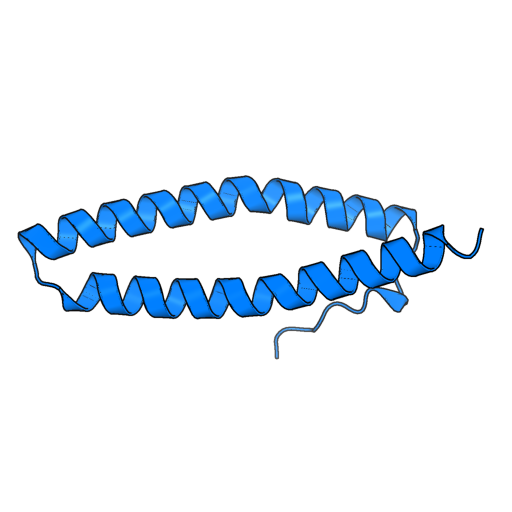3 ? -25.535 8.739 13.451 1.00 58.81 83 VAL A N 1
ATOM 649 C CA . VAL A 1 83 ? -26.816 8.316 14.064 1.00 58.81 83 VAL A CA 1
ATOM 650 C C . VAL A 1 83 ? -26.747 8.332 15.608 1.00 58.81 83 VAL A C 1
ATOM 652 O O . VAL A 1 83 ? -27.692 7.924 16.278 1.00 58.81 83 VAL A O 1
ATOM 655 N N . LEU A 1 84 ? -25.643 8.831 16.176 1.00 44.59 84 LEU A N 1
ATOM 656 C CA . LEU A 1 84 ? -25.481 9.181 17.595 1.00 44.59 84 LEU A CA 1
ATOM 657 C C . LEU A 1 84 ? -25.551 10.701 17.762 1.00 44.59 84 LEU A C 1
ATOM 659 O O . LEU A 1 84 ? -26.101 11.134 18.796 1.00 44.59 84 LEU A O 1
#

Nearest PDB structures (foldseek):
  4whe-assembly1_A  TM=5.746E-01  e=4.381E+00  Escherichia coli K-12

Radius of gyration: 17.39 Å; Cα contacts (8 Å, |Δi|>4): 27; chai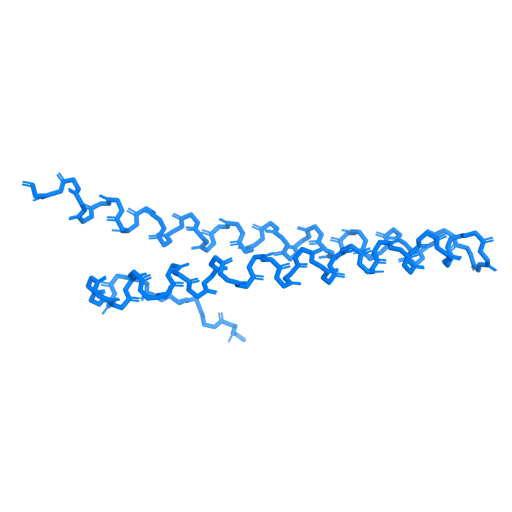ns: 1; bounding box: 44×26×42 Å

Sequence (84 aa):
MLSSKDYATMTREELVSEEKKINSKKITTAVYIGVLIGIAVYAAINKGFLLPVILIVISFLIGYRNSEEIKNLQAEINRRNTVL

pLDDT: mean 77.39, std 9.72, range [35.47, 91.12]